Protein AF-A0A0B1TQH4-F1 (afdb_monomer_lite)

Secondary structure (DSSP, 8-state):
-EEE----BPPPSSTT-S--SB-IIIIIHHHHHHHHHHHHHHH-SSTTTT----EE-GGGHHHHHHHHHT---GGGB--SSSSSPPBS---------EEE--SSHHHHHHHHHHHGGGT-EEEESS---SGGG-TTT-TTEEESS--TTS-TTS-------

Fold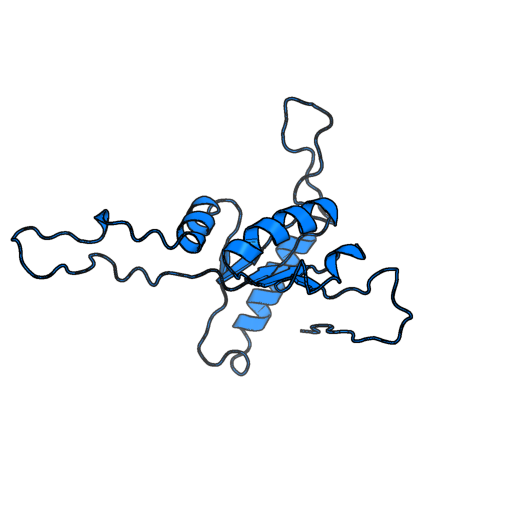seek 3Di:
DEEEDFCQFDQDPDPVDRGHDGDVPRGVVVVVVVVVVLVVQQVDCVRPPPDRDDYDDPVCVVVLVCLLVVPPPPVQFDDPDPDDTDRVDPPVSPHHQEYEDDQEQVVVVVVLQVVVVSLHAYEYAHHQDPVCVPCVRRVRYHYQDYHPVDDPPDDRPNPDD

pLDDT: mean 70.42, std 16.48, range [23.42, 89.19]

Radius of gyration: 19.1 Å; chains: 1; bounding box: 49×34×65 Å

Sequence (161 aa):
MLGGVFPVHTKSQNPDEPCGEIAETRGVHRVEAMLYALDQINAQKDFLRGYKLVTYALNQSLEFVRDMIGSSDASDYVCSDGSDPYTRTASKKKNVVAVVGASYSSVTVQIANLLRLFRIVQVSPASTNADLSDKSRFEYFARCVYSKSTSPFVNSMVFFF

InterPro domains:
  IPR000337 GPCR, family 3 [PR00248] (27-42)
  IPR000337 GPCR, family 3 [PR00248] (99-125)
  IPR000337 GPCR, family 3 [PR00248] (132-151)
  IPR001828 Receptor, ligand binding region [PF01094] (31-150)
  IPR028082 Periplasmic binding protein-like I [SSF53822] (2-148)
  IPR050726 Metabotropic Glutamate Receptor [PTHR24060] (1-150)

Organism: Oesophagostomum dentatum (NCBI:txid61180)

Structure (mmCIF, N/CA/C/O backbone):
data_AF-A0A0B1TQH4-F1
#
_entry.id   AF-A0A0B1TQH4-F1
#
loop_
_atom_site.group_PDB
_atom_site.id
_atom_site.type_symbol
_atom_site.label_atom_id
_atom_site.label_alt_id
_atom_site.label_comp_id
_atom_site.label_asym_id
_atom_site.label_entity_id
_atom_site.label_seq_id
_atom_site.pdbx_PDB_ins_code
_atom_site.Cartn_x
_atom_site.Cartn_y
_atom_site.Cartn_z
_atom_site.occupancy
_atom_site.B_iso_or_equiv
_atom_site.auth_seq_id
_atom_site.auth_comp_id
_atom_site.auth_asym_id
_atom_site.auth_atom_id
_atom_site.pdbx_PDB_model_num
ATOM 1 N N . MET A 1 1 ? -6.344 0.781 11.209 1.00 74.94 1 MET A N 1
ATOM 2 C CA . MET A 1 1 ? -5.661 1.768 10.336 1.00 74.94 1 MET A CA 1
ATOM 3 C C . MET A 1 1 ? -5.386 1.160 8.978 1.00 74.94 1 MET A C 1
ATOM 5 O O . MET A 1 1 ? -5.286 -0.062 8.903 1.00 74.94 1 MET A O 1
ATOM 9 N N . LEU A 1 2 ? -5.226 1.986 7.943 1.00 79.81 2 LEU A N 1
ATOM 10 C CA . LEU A 1 2 ? -4.801 1.532 6.618 1.00 79.81 2 LEU A CA 1
ATOM 11 C C . LEU A 1 2 ? -3.362 1.976 6.342 1.00 79.81 2 LEU A C 1
ATOM 13 O O . LEU A 1 2 ? -3.041 3.146 6.505 1.00 79.81 2 LEU A O 1
ATOM 17 N N . GLY A 1 3 ? -2.499 1.046 5.941 1.00 81.50 3 GLY A N 1
ATOM 18 C CA . GLY A 1 3 ? -1.162 1.358 5.431 1.00 81.50 3 GLY A CA 1
ATOM 19 C C . GLY A 1 3 ? -1.184 1.593 3.920 1.00 81.50 3 GLY A C 1
ATOM 20 O O . GLY A 1 3 ? -2.065 1.082 3.229 1.00 81.50 3 GLY A O 1
ATOM 21 N N . GLY A 1 4 ? -0.206 2.329 3.393 1.00 83.81 4 GLY A N 1
ATOM 22 C CA . GLY A 1 4 ? -0.053 2.577 1.957 1.00 83.81 4 GLY A CA 1
ATOM 23 C C . GLY A 1 4 ? 1.396 2.411 1.504 1.00 83.81 4 GLY A C 1
ATOM 24 O O . GLY A 1 4 ? 2.301 2.947 2.138 1.00 83.81 4 GLY A O 1
ATOM 25 N N . VAL A 1 5 ? 1.629 1.684 0.405 1.00 82.88 5 VAL A N 1
ATOM 26 C CA . VAL A 1 5 ? 2.967 1.507 -0.185 1.00 82.88 5 VAL A CA 1
ATOM 27 C C . VAL A 1 5 ? 2.963 1.912 -1.656 1.00 82.88 5 VAL A C 1
ATOM 29 O O . VAL A 1 5 ? 2.456 1.192 -2.524 1.00 82.88 5 VAL A O 1
ATOM 32 N N . PHE A 1 6 ? 3.594 3.053 -1.942 1.00 84.12 6 PHE A N 1
ATOM 33 C CA . PHE A 1 6 ? 3.659 3.651 -3.275 1.00 84.12 6 PHE A CA 1
ATOM 34 C C . PHE A 1 6 ? 5.099 3.994 -3.668 1.00 84.12 6 PHE A C 1
ATOM 36 O O . PHE A 1 6 ? 5.880 4.423 -2.818 1.00 84.12 6 PHE A O 1
ATOM 43 N N . PRO A 1 7 ? 5.470 3.826 -4.949 1.00 80.69 7 PRO A N 1
ATOM 44 C CA . PRO A 1 7 ? 6.809 4.149 -5.422 1.00 80.69 7 PRO A CA 1
ATOM 45 C C . PRO A 1 7 ? 6.943 5.659 -5.646 1.00 80.69 7 PRO A C 1
ATOM 47 O O . PRO A 1 7 ? 6.813 6.129 -6.771 1.00 80.69 7 PRO A O 1
ATOM 50 N N . VAL A 1 8 ? 7.152 6.417 -4.565 1.00 85.56 8 VAL A N 1
ATOM 51 C CA . VAL A 1 8 ? 7.335 7.881 -4.619 1.00 85.56 8 VAL A CA 1
ATOM 52 C C . VAL A 1 8 ? 8.643 8.262 -5.308 1.00 85.56 8 VAL A C 1
ATOM 54 O O . VAL A 1 8 ? 8.689 9.276 -5.988 1.00 85.56 8 VAL A O 1
ATOM 57 N N . HIS A 1 9 ? 9.670 7.423 -5.193 1.00 85.12 9 HIS A N 1
ATOM 58 C CA . HIS A 1 9 ? 10.959 7.609 -5.851 1.00 85.12 9 HIS A CA 1
ATOM 59 C C . HIS A 1 9 ? 11.189 6.531 -6.910 1.00 85.12 9 HIS A C 1
ATOM 61 O O . HIS A 1 9 ? 10.711 5.395 -6.801 1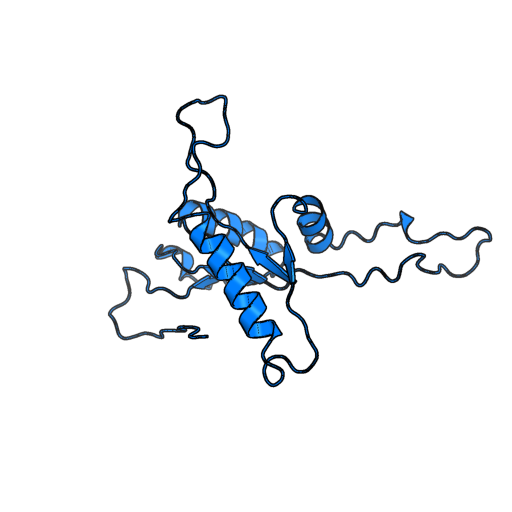.00 85.12 9 HIS A O 1
ATOM 67 N N . THR A 1 10 ? 11.940 6.898 -7.941 1.00 83.25 10 THR A N 1
ATOM 68 C CA . THR A 1 10 ? 12.520 5.964 -8.902 1.00 83.25 10 THR A CA 1
ATOM 69 C C . THR A 1 10 ? 13.732 5.261 -8.290 1.00 83.25 10 THR A C 1
ATOM 71 O O . THR A 1 10 ? 14.208 5.612 -7.209 1.00 83.25 10 THR A O 1
ATOM 74 N N . LYS A 1 11 ? 14.229 4.220 -8.961 1.00 79.75 11 LYS A N 1
ATOM 75 C CA . LYS A 1 11 ? 15.497 3.596 -8.578 1.00 79.75 11 LYS A CA 1
ATOM 76 C C . LYS A 1 11 ? 16.636 4.545 -8.968 1.00 79.75 11 LYS A C 1
ATOM 78 O O . LYS A 1 11 ? 16.672 4.956 -10.126 1.00 79.75 11 LYS A O 1
ATOM 83 N N . SER A 1 12 ? 17.544 4.860 -8.040 1.00 85.44 12 SER A N 1
ATOM 84 C CA . SER A 1 12 ? 18.721 5.671 -8.376 1.00 85.44 12 SER A CA 1
ATOM 85 C C . SER A 1 12 ? 19.615 4.949 -9.386 1.00 85.44 12 SER A C 1
ATOM 87 O O . SER A 1 12 ? 19.678 3.715 -9.419 1.00 85.44 12 SER A O 1
ATOM 89 N N . GLN A 1 13 ? 20.298 5.732 -10.220 1.00 81.56 13 GLN A N 1
ATOM 90 C CA . GLN A 1 13 ? 21.382 5.237 -11.069 1.00 81.56 13 GLN A CA 1
ATOM 91 C C . GLN A 1 13 ? 22.682 5.069 -10.270 1.00 81.56 13 GLN A C 1
ATOM 93 O O . GLN A 1 13 ? 23.517 4.243 -10.635 1.00 81.56 13 GLN A O 1
ATOM 98 N N . ASN A 1 14 ? 22.821 5.805 -9.162 1.00 85.56 14 ASN A N 1
ATOM 99 C CA . ASN A 1 14 ? 23.974 5.738 -8.278 1.00 85.56 14 ASN A CA 1
ATOM 100 C C . ASN A 1 14 ? 23.810 4.576 -7.283 1.00 85.56 14 ASN A C 1
ATOM 102 O O . ASN A 1 14 ? 22.781 4.502 -6.611 1.00 85.56 14 ASN A O 1
ATOM 106 N N . PRO A 1 15 ? 24.808 3.685 -7.140 1.00 79.62 15 PRO A N 1
ATOM 107 C CA . PRO A 1 15 ? 24.766 2.599 -6.157 1.00 79.62 15 PRO A CA 1
ATOM 108 C C . PRO A 1 15 ? 24.704 3.082 -4.701 1.00 79.62 15 PRO A C 1
ATOM 110 O O . PRO A 1 15 ? 24.171 2.370 -3.853 1.00 79.62 15 PRO A O 1
ATOM 113 N N . ASP A 1 16 ? 25.232 4.279 -4.428 1.00 84.00 16 ASP A N 1
ATOM 114 C CA . ASP A 1 16 ? 25.333 4.855 -3.080 1.00 84.00 16 ASP A CA 1
ATOM 115 C C . ASP A 1 16 ? 24.053 5.579 -2.627 1.00 84.00 16 ASP A C 1
ATOM 117 O O . ASP A 1 16 ? 23.902 5.900 -1.448 1.00 84.00 16 ASP A O 1
ATOM 121 N N . GLU A 1 17 ? 23.102 5.811 -3.538 1.00 83.31 17 GLU A N 1
ATOM 122 C CA . GLU A 1 17 ? 21.839 6.480 -3.231 1.00 83.31 17 GLU A CA 1
ATOM 123 C C . GLU A 1 17 ? 20.666 5.492 -3.319 1.00 83.31 17 GLU A C 1
ATOM 125 O O . GLU A 1 17 ? 20.370 4.957 -4.389 1.00 83.31 17 GLU A O 1
ATOM 130 N N . PRO A 1 18 ? 19.930 5.249 -2.220 1.00 76.62 18 PRO A N 1
ATOM 131 C CA . PRO A 1 18 ? 18.855 4.255 -2.212 1.00 76.62 18 PRO A CA 1
ATOM 132 C C . PRO A 1 18 ? 17.627 4.670 -3.045 1.00 76.62 18 PRO A C 1
ATOM 134 O O . PRO A 1 18 ? 16.855 3.811 -3.475 1.00 76.62 18 PRO A O 1
ATOM 137 N N . CYS A 1 19 ? 17.442 5.971 -3.284 1.00 84.12 19 CYS A N 1
ATOM 138 C CA . CYS A 1 19 ? 16.290 6.557 -3.970 1.00 84.12 19 CYS A CA 1
ATOM 139 C C . CYS A 1 19 ? 16.766 7.503 -5.078 1.00 84.12 19 CYS A C 1
ATOM 141 O O . CYS A 1 19 ? 17.678 8.291 -4.856 1.00 84.12 19 CYS A O 1
ATOM 143 N N . GLY A 1 20 ? 16.149 7.417 -6.257 1.00 84.75 20 GLY A N 1
ATOM 144 C CA . GLY A 1 20 ? 16.349 8.354 -7.363 1.00 84.75 20 GLY A CA 1
ATOM 145 C C . GLY A 1 20 ? 15.328 9.492 -7.341 1.00 84.75 20 GLY A C 1
ATOM 146 O O . GLY A 1 20 ? 14.730 9.793 -6.311 1.00 84.75 20 GLY A O 1
ATOM 147 N N . GLU A 1 21 ? 15.080 10.090 -8.504 1.00 89.19 21 GLU A N 1
ATOM 148 C CA . GLU A 1 21 ? 14.126 11.191 -8.669 1.00 89.19 21 GLU A CA 1
ATOM 149 C C . GLU A 1 21 ? 12.696 10.820 -8.254 1.00 89.19 21 GLU A C 1
ATOM 151 O O . GLU A 1 21 ? 12.296 9.649 -8.283 1.00 89.19 21 GLU A O 1
ATOM 156 N N . ILE A 1 22 ? 11.903 11.836 -7.915 1.00 86.50 22 ILE A N 1
ATOM 157 C CA . ILE A 1 22 ? 10.499 11.680 -7.535 1.00 86.50 22 ILE A CA 1
ATOM 158 C C . ILE A 1 22 ? 9.670 11.255 -8.754 1.00 86.50 22 ILE A C 1
ATOM 160 O O . ILE A 1 22 ? 9.631 11.919 -9.786 1.00 86.50 22 ILE A O 1
ATOM 164 N N . ALA A 1 23 ? 8.952 10.145 -8.615 1.00 84.38 23 ALA A N 1
ATOM 165 C CA . ALA A 1 23 ? 8.004 9.660 -9.603 1.00 84.38 23 ALA A CA 1
ATOM 166 C C . ALA A 1 23 ? 6.635 10.324 -9.387 1.00 84.38 23 ALA A C 1
ATOM 168 O O . ALA A 1 23 ? 5.791 9.809 -8.651 1.00 84.38 23 ALA A O 1
ATOM 169 N N . GLU A 1 24 ? 6.379 11.442 -10.062 1.00 83.19 24 GLU A N 1
ATOM 170 C CA . GLU A 1 24 ? 5.129 12.202 -9.907 1.00 83.19 24 GLU A CA 1
ATOM 171 C C . GLU A 1 24 ? 3.883 11.359 -10.232 1.00 83.19 24 GLU A C 1
ATOM 173 O O . GLU A 1 24 ? 3.015 11.142 -9.385 1.00 83.19 24 GLU A O 1
ATOM 178 N N . THR A 1 25 ? 3.822 10.786 -11.438 1.00 77.88 25 THR A N 1
ATOM 179 C CA . THR A 1 25 ? 2.611 10.110 -11.939 1.00 77.88 25 THR A CA 1
ATOM 180 C C . THR A 1 25 ? 2.332 8.758 -11.286 1.00 77.88 25 THR A C 1
ATOM 182 O O . THR A 1 25 ? 1.182 8.395 -11.044 1.00 77.88 25 THR A O 1
ATOM 185 N N . ARG A 1 26 ? 3.376 7.964 -11.027 1.00 74.69 26 ARG A N 1
ATOM 186 C CA . ARG A 1 26 ? 3.249 6.601 -10.477 1.00 74.69 26 ARG A CA 1
ATOM 187 C C . ARG A 1 26 ? 3.445 6.536 -8.964 1.00 74.69 26 ARG A C 1
ATOM 189 O O . ARG A 1 26 ? 3.124 5.495 -8.384 1.00 74.69 26 ARG A O 1
ATOM 196 N N . GLY A 1 27 ? 3.954 7.606 -8.365 1.00 80.56 27 GLY A N 1
ATOM 197 C CA . GLY A 1 27 ? 4.226 7.745 -6.943 1.00 80.56 27 GLY A CA 1
ATOM 198 C C . GLY A 1 27 ? 3.305 8.768 -6.301 1.00 80.56 27 GLY A C 1
ATOM 199 O O . GLY A 1 27 ? 2.308 8.380 -5.694 1.00 80.56 27 GLY A O 1
ATOM 200 N N . VAL A 1 28 ? 3.616 10.056 -6.466 1.00 85.31 28 VAL A N 1
ATOM 201 C CA . VAL A 1 28 ? 2.938 11.168 -5.771 1.00 85.31 28 VAL A CA 1
ATOM 202 C C . VAL A 1 28 ? 1.434 11.178 -6.039 1.00 85.31 28 VAL A C 1
ATOM 204 O O . VAL A 1 28 ? 0.655 11.161 -5.091 1.00 85.31 28 VAL A O 1
ATOM 207 N N . HIS A 1 29 ? 1.001 11.076 -7.300 1.00 87.62 29 HIS A N 1
ATOM 208 C CA . HIS A 1 29 ? -0.429 11.041 -7.634 1.00 87.62 29 HIS A CA 1
ATOM 209 C C . HIS A 1 29 ? -1.172 9.878 -6.967 1.00 87.62 29 HIS A C 1
ATOM 211 O O . HIS A 1 29 ? -2.353 9.996 -6.662 1.00 87.62 29 HIS A O 1
ATOM 217 N N . ARG A 1 30 ? -0.507 8.738 -6.734 1.00 84.75 30 ARG A N 1
ATOM 218 C CA . ARG A 1 30 ? -1.139 7.585 -6.076 1.00 84.75 30 ARG A CA 1
ATOM 219 C C . ARG A 1 30 ? -1.241 7.760 -4.567 1.00 84.75 30 ARG A C 1
ATOM 221 O O . ARG A 1 30 ? -2.217 7.301 -3.982 1.00 84.75 30 ARG A O 1
ATOM 228 N N . VAL A 1 31 ? -0.254 8.419 -3.961 1.00 85.06 31 VAL A N 1
ATOM 229 C CA . VAL A 1 31 ? -0.324 8.827 -2.553 1.00 85.06 31 VAL A CA 1
ATOM 230 C C . VAL A 1 31 ? -1.483 9.803 -2.369 1.00 85.06 31 VAL A C 1
ATOM 232 O O . VAL A 1 31 ? -2.337 9.571 -1.518 1.00 85.06 31 VAL A O 1
ATOM 235 N N . GLU A 1 32 ? -1.566 10.819 -3.228 1.00 87.94 32 GLU A N 1
ATOM 236 C CA . GLU A 1 32 ? -2.636 11.817 -3.183 1.00 87.94 32 GLU A CA 1
ATOM 237 C C . GLU A 1 32 ? -4.010 11.192 -3.436 1.00 87.94 32 GLU A C 1
ATOM 239 O O . GLU A 1 32 ? -4.953 11.446 -2.696 1.00 87.94 32 GLU A O 1
ATOM 244 N N . ALA A 1 33 ? -4.124 10.281 -4.408 1.00 88.19 33 ALA A N 1
ATOM 245 C CA . ALA A 1 33 ? -5.370 9.561 -4.666 1.00 88.19 33 ALA A CA 1
ATOM 246 C C . ALA A 1 33 ? -5.828 8.718 -3.463 1.00 88.19 33 ALA A C 1
ATOM 248 O O . ALA A 1 33 ? -7.026 8.626 -3.201 1.00 88.19 33 ALA A O 1
ATOM 249 N N . MET A 1 34 ? -4.898 8.110 -2.714 1.00 86.19 34 MET A N 1
ATOM 250 C CA . MET A 1 34 ? -5.241 7.382 -1.490 1.00 86.19 34 MET A CA 1
ATOM 251 C C . MET A 1 34 ? -5.731 8.329 -0.392 1.00 86.19 34 MET A C 1
ATOM 253 O O . MET A 1 34 ? -6.726 8.021 0.260 1.00 86.19 34 MET A O 1
ATOM 257 N N . LEU A 1 35 ? -5.051 9.459 -0.180 1.00 86.44 35 LEU A N 1
ATOM 258 C CA . LEU A 1 35 ? -5.458 10.462 0.809 1.00 86.44 35 LEU A CA 1
ATOM 259 C C . LEU A 1 35 ? -6.832 11.040 0.468 1.00 86.44 35 LEU A C 1
ATOM 261 O O . LEU A 1 35 ? -7.728 11.024 1.309 1.00 86.44 35 LEU A O 1
ATOM 265 N N . TYR A 1 36 ? -7.034 11.410 -0.794 1.00 88.44 36 TYR A N 1
ATOM 266 C CA . TYR A 1 36 ? -8.314 11.881 -1.299 1.00 88.44 36 TYR A CA 1
ATOM 267 C C . TYR A 1 36 ? -9.432 10.855 -1.074 1.00 88.44 36 TYR A C 1
ATOM 269 O O . TYR A 1 36 ? -10.490 11.200 -0.554 1.00 88.44 36 TYR A O 1
ATOM 277 N N . ALA A 1 37 ? -9.201 9.579 -1.402 1.00 86.75 37 ALA A N 1
ATOM 278 C CA . ALA A 1 37 ? -10.190 8.528 -1.172 1.00 86.75 37 ALA A CA 1
ATOM 279 C C . ALA A 1 37 ? -10.533 8.369 0.319 1.00 86.75 37 ALA A C 1
ATOM 281 O O . ALA A 1 37 ? -11.699 8.202 0.668 1.00 86.75 37 ALA A O 1
ATOM 282 N N . LEU A 1 38 ? -9.541 8.458 1.211 1.00 85.75 38 LEU A N 1
ATOM 283 C CA . LEU A 1 38 ? -9.776 8.410 2.656 1.00 85.75 38 LEU A CA 1
ATOM 284 C C . LEU A 1 38 ? -10.609 9.594 3.142 1.00 85.75 38 LEU A C 1
ATOM 286 O O . LEU A 1 38 ? -11.487 9.403 3.983 1.00 85.75 38 LEU A O 1
ATOM 290 N N . ASP A 1 39 ? -10.366 10.789 2.615 1.00 86.06 39 ASP A N 1
ATOM 291 C CA . ASP A 1 39 ? -11.146 11.975 2.956 1.00 86.06 39 ASP A CA 1
ATOM 292 C C . ASP A 1 39 ? -12.594 11.852 2.474 1.00 86.06 39 ASP A C 1
ATOM 294 O O . ASP A 1 39 ? -13.514 12.131 3.245 1.00 86.06 39 ASP A O 1
ATOM 298 N N . GLN A 1 40 ? -12.815 11.342 1.257 1.00 87.88 40 GLN A N 1
ATOM 299 C CA . GLN A 1 40 ? -14.160 11.069 0.739 1.00 87.88 40 GLN A CA 1
ATOM 300 C C . GLN A 1 40 ? -14.902 10.036 1.597 1.00 87.88 40 GLN A C 1
ATOM 302 O O . GLN A 1 40 ? -16.041 10.272 1.998 1.00 87.88 40 GLN A O 1
ATOM 307 N N . ILE A 1 41 ? -14.247 8.924 1.945 1.00 85.19 41 ILE A N 1
ATOM 308 C CA . ILE A 1 41 ? -14.807 7.891 2.830 1.00 85.19 41 ILE A CA 1
ATOM 309 C C . ILE A 1 41 ? -15.176 8.482 4.191 1.00 85.19 41 ILE A C 1
ATOM 311 O O . ILE A 1 41 ? -16.271 8.254 4.693 1.00 85.19 41 ILE A O 1
ATOM 315 N N . ASN A 1 42 ? -14.269 9.251 4.791 1.00 84.69 42 ASN A N 1
ATOM 316 C CA . ASN A 1 42 ? -14.474 9.830 6.114 1.00 84.69 42 ASN A CA 1
ATOM 317 C C . ASN A 1 42 ? -15.540 10.938 6.128 1.00 84.69 42 ASN A C 1
ATOM 319 O O . ASN A 1 42 ? -16.078 11.245 7.193 1.00 84.69 42 ASN A O 1
ATOM 323 N N . ALA A 1 43 ? -15.833 11.555 4.981 1.00 85.94 43 ALA A N 1
ATOM 324 C CA . ALA A 1 43 ? -16.901 12.540 4.839 1.00 85.94 43 ALA A CA 1
ATOM 325 C C . ALA A 1 43 ? -18.297 11.895 4.750 1.00 85.94 43 ALA A C 1
ATOM 327 O O . ALA A 1 43 ? -19.294 12.529 5.112 1.00 85.94 43 ALA A O 1
ATOM 328 N N . GLN A 1 44 ? -18.389 10.638 4.304 1.00 84.12 44 GLN A N 1
ATOM 329 C CA . GLN A 1 44 ? -19.648 9.902 4.213 1.00 84.12 44 GLN A CA 1
ATOM 330 C C . GLN A 1 44 ? -20.096 9.428 5.602 1.00 84.12 44 GLN A C 1
ATOM 332 O O . GLN A 1 44 ? -19.475 8.571 6.217 1.00 84.12 44 GLN A O 1
ATOM 337 N N . LYS A 1 45 ? -21.215 9.959 6.106 1.00 72.94 45 LYS A N 1
ATOM 338 C CA . LYS A 1 45 ? -21.751 9.583 7.431 1.00 72.94 45 LYS A CA 1
ATOM 339 C C . LYS A 1 45 ? -22.436 8.212 7.448 1.00 72.94 45 LYS A C 1
ATOM 341 O O . LYS A 1 45 ? -22.527 7.587 8.505 1.00 72.94 45 LYS A O 1
ATOM 346 N N . ASP A 1 46 ? -22.900 7.753 6.288 1.00 79.81 46 ASP A N 1
ATOM 347 C CA . ASP A 1 46 ? -23.615 6.480 6.131 1.00 79.81 46 ASP A CA 1
ATOM 348 C C . ASP A 1 46 ? -22.667 5.291 5.931 1.00 79.81 46 ASP A C 1
ATOM 350 O O . ASP A 1 46 ? -23.015 4.148 6.245 1.00 79.81 46 ASP A O 1
ATOM 354 N N . PHE A 1 47 ? -21.451 5.567 5.456 1.00 68.62 47 PHE A N 1
ATOM 355 C CA . PHE A 1 47 ? -20.395 4.591 5.239 1.00 68.62 47 PHE A CA 1
ATOM 356 C C . PHE A 1 47 ? -19.478 4.564 6.472 1.00 68.62 47 PHE A C 1
ATOM 358 O O . PHE A 1 47 ? -18.992 5.594 6.921 1.00 68.62 47 PHE A O 1
ATOM 365 N N . LEU A 1 48 ? -19.285 3.381 7.069 1.00 68.81 48 LEU A N 1
ATOM 366 C CA . LEU A 1 48 ? -18.517 3.183 8.313 1.00 68.81 48 LEU A CA 1
ATOM 367 C C . LEU A 1 48 ? -19.049 3.962 9.537 1.00 68.81 48 LEU A C 1
ATOM 369 O O . LEU A 1 48 ? -18.265 4.555 10.271 1.00 68.81 48 LEU A O 1
ATOM 373 N N . ARG A 1 49 ? -20.368 3.919 9.793 1.00 68.56 49 ARG A N 1
ATOM 374 C CA . ARG A 1 49 ? -21.080 4.523 10.950 1.00 68.56 49 ARG A CA 1
ATOM 375 C C . ARG A 1 49 ? -20.230 4.615 12.240 1.00 68.56 49 ARG A C 1
ATOM 377 O O . ARG A 1 49 ? -20.197 3.680 13.036 1.00 68.56 49 ARG A O 1
ATOM 384 N N . GLY A 1 50 ? -19.570 5.757 12.456 1.00 65.25 50 GLY A N 1
ATOM 385 C CA . GLY A 1 50 ? -18.790 6.056 13.668 1.00 65.25 50 GLY A CA 1
ATOM 386 C C . GLY A 1 50 ? -17.293 5.700 13.644 1.00 65.25 50 GLY A C 1
ATOM 387 O O . GLY A 1 50 ? -16.615 5.922 14.647 1.00 65.25 50 GLY A O 1
ATOM 388 N N . TYR A 1 51 ? -16.747 5.201 12.532 1.00 71.19 51 TYR A N 1
ATOM 389 C CA . TYR A 1 51 ? -15.329 4.860 12.386 1.00 71.19 51 TYR A CA 1
ATOM 390 C C . TYR A 1 51 ? -14.636 5.772 11.373 1.00 71.19 51 TYR A C 1
ATOM 392 O O . TYR A 1 51 ? -14.995 5.807 10.202 1.00 71.19 51 TYR A O 1
ATOM 400 N N . LYS A 1 52 ? -13.584 6.468 11.819 1.00 72.00 52 LYS A N 1
ATOM 401 C CA . LYS A 1 52 ? -12.714 7.265 10.946 1.00 72.00 52 LYS A CA 1
ATOM 402 C C . LYS A 1 52 ? -11.514 6.433 10.501 1.00 72.00 52 LYS A C 1
ATOM 404 O O . LYS A 1 52 ? -10.760 5.928 11.338 1.00 72.00 52 LYS A O 1
ATOM 409 N N . LEU A 1 53 ? -11.311 6.309 9.193 1.00 72.62 53 LEU A N 1
ATOM 410 C CA . LEU A 1 53 ? -10.103 5.719 8.631 1.00 72.62 53 LEU A CA 1
ATOM 411 C C . LEU A 1 53 ? -8.946 6.712 8.717 1.00 72.62 53 LEU A C 1
ATOM 413 O O . LEU A 1 53 ? -9.091 7.906 8.462 1.00 72.62 53 LEU A O 1
ATOM 417 N N . VAL A 1 54 ? -7.776 6.194 9.068 1.00 70.81 54 VAL A N 1
ATOM 418 C CA . VAL A 1 54 ? -6.527 6.949 9.175 1.00 70.81 54 VAL A CA 1
ATOM 419 C C . VAL A 1 54 ? -5.415 6.166 8.481 1.00 70.81 54 VAL A C 1
ATOM 421 O O . VAL A 1 54 ? -5.393 4.930 8.562 1.00 70.81 54 VAL A O 1
ATOM 424 N N . THR A 1 55 ? -4.520 6.890 7.808 1.00 68.19 55 THR A N 1
ATOM 425 C CA . THR A 1 55 ? -3.332 6.354 7.128 1.00 68.19 55 THR A CA 1
ATOM 426 C C . THR A 1 55 ? -2.054 6.951 7.701 1.00 68.19 55 THR A C 1
ATOM 428 O O . THR A 1 55 ? -2.082 8.059 8.236 1.00 68.19 55 THR A O 1
ATOM 431 N N . TYR A 1 56 ? -0.946 6.220 7.582 1.00 66.12 56 TYR A N 1
ATOM 432 C CA . TYR A 1 56 ? 0.385 6.694 7.950 1.00 66.12 56 TYR A CA 1
ATOM 433 C C . TYR A 1 56 ? 1.275 6.864 6.715 1.00 66.12 56 TYR A C 1
ATOM 435 O O . TYR A 1 56 ? 1.344 5.983 5.857 1.00 66.12 56 TYR A O 1
ATOM 443 N N . ALA A 1 57 ? 1.983 7.995 6.655 1.00 51.50 57 ALA A N 1
ATOM 444 C CA . ALA A 1 57 ? 3.074 8.238 5.714 1.00 51.50 57 ALA A CA 1
ATOM 445 C C . ALA A 1 57 ? 4.429 7.859 6.345 1.00 51.50 57 ALA A C 1
ATOM 447 O O . ALA A 1 57 ? 4.542 7.748 7.567 1.00 51.50 57 ALA A O 1
ATOM 448 N N . LEU A 1 58 ? 5.461 7.678 5.508 1.00 46.28 58 LEU A N 1
ATOM 449 C CA . LEU A 1 58 ? 6.789 7.144 5.865 1.00 46.28 58 LEU A CA 1
ATOM 450 C C . LEU A 1 58 ? 7.411 7.700 7.162 1.00 46.28 58 LEU A C 1
ATOM 452 O O . LEU A 1 58 ? 8.132 6.964 7.829 1.00 46.28 58 LEU A O 1
ATOM 456 N N . ASN A 1 59 ? 7.121 8.945 7.552 1.00 45.00 59 ASN A N 1
ATOM 457 C CA . ASN A 1 59 ? 7.657 9.557 8.774 1.00 45.00 59 ASN A CA 1
ATOM 458 C C . ASN A 1 59 ? 7.202 8.861 10.081 1.00 45.00 59 ASN A C 1
ATOM 460 O O . ASN A 1 59 ? 7.776 9.089 11.138 1.00 45.00 59 ASN A O 1
ATOM 464 N N . GLN A 1 60 ? 6.191 7.987 10.013 1.00 51.41 60 GLN A N 1
ATOM 465 C CA . GLN A 1 60 ? 5.693 7.161 11.125 1.00 51.41 60 GLN A CA 1
ATOM 466 C C . GLN A 1 60 ? 5.821 5.652 10.840 1.00 51.41 60 GLN A C 1
ATOM 468 O O . GLN A 1 60 ? 5.163 4.824 11.463 1.00 51.41 60 GLN A O 1
ATOM 473 N N . SER A 1 61 ? 6.704 5.258 9.916 1.00 56.53 61 SER A N 1
ATOM 474 C CA . SER A 1 61 ? 6.951 3.848 9.567 1.00 56.53 61 SER A CA 1
ATOM 475 C C . SER A 1 61 ? 7.464 2.999 10.743 1.00 56.53 61 SER A C 1
ATOM 477 O O . SER A 1 61 ? 7.123 1.822 10.838 1.00 56.53 61 SER A O 1
ATOM 479 N N . LEU A 1 62 ? 8.208 3.591 11.685 1.00 56.41 62 LEU A N 1
ATOM 480 C CA . LEU A 1 62 ? 8.587 2.925 12.939 1.00 56.41 62 LEU A CA 1
ATOM 481 C C . LEU A 1 62 ? 7.377 2.635 13.835 1.00 56.41 62 LEU A C 1
ATOM 483 O O . LEU A 1 62 ? 7.319 1.577 14.456 1.00 56.41 62 LEU A O 1
ATOM 487 N N . GLU A 1 63 ? 6.406 3.546 13.885 1.00 58.91 63 GLU A N 1
ATOM 488 C CA . GLU A 1 63 ? 5.162 3.358 14.639 1.00 58.91 63 GLU A CA 1
ATOM 489 C C . GLU A 1 63 ? 4.285 2.293 13.966 1.00 58.91 63 GLU A C 1
ATOM 491 O O . GLU A 1 63 ? 3.786 1.403 14.639 1.00 58.91 63 GLU A O 1
ATOM 496 N N . PHE A 1 64 ? 4.235 2.274 12.629 1.00 60.38 64 PHE A N 1
ATOM 497 C CA . PHE A 1 64 ? 3.596 1.207 11.851 1.00 60.38 64 PHE A CA 1
ATOM 498 C C . PHE A 1 64 ? 4.181 -0.181 12.159 1.00 60.38 64 PHE A C 1
ATOM 500 O O . PHE A 1 64 ? 3.436 -1.138 12.351 1.00 60.38 64 PHE A O 1
ATOM 507 N N . VAL A 1 65 ? 5.511 -0.308 12.233 1.00 63.66 65 VAL A N 1
ATOM 508 C CA . VAL A 1 65 ? 6.166 -1.576 12.594 1.00 63.66 65 VAL A CA 1
ATOM 509 C C . VAL A 1 65 ? 5.874 -1.959 14.048 1.00 63.66 65 VAL A C 1
ATOM 511 O O . VAL A 1 65 ? 5.567 -3.119 14.310 1.00 63.66 65 VAL A O 1
ATOM 514 N N . ARG A 1 66 ? 5.902 -1.003 14.984 1.00 63.34 66 ARG A N 1
ATOM 515 C CA . ARG A 1 66 ? 5.533 -1.233 16.394 1.00 63.34 66 ARG A CA 1
ATOM 516 C C . ARG A 1 66 ? 4.081 -1.696 16.541 1.00 63.34 66 ARG A C 1
ATOM 518 O O . ARG A 1 66 ? 3.824 -2.680 17.233 1.00 63.34 66 ARG A O 1
ATOM 525 N N . ASP A 1 67 ? 3.160 -1.057 15.824 1.00 62.72 67 ASP A N 1
ATOM 526 C CA . ASP A 1 67 ? 1.741 -1.417 15.790 1.00 62.72 67 ASP A CA 1
ATOM 527 C C . ASP A 1 67 ? 1.505 -2.790 15.134 1.00 62.72 67 ASP A C 1
ATOM 529 O O . ASP A 1 67 ? 0.622 -3.528 15.569 1.00 62.72 67 ASP A O 1
ATOM 533 N N . MET A 1 68 ? 2.301 -3.181 14.127 1.00 59.56 68 MET A N 1
ATOM 534 C CA . MET A 1 68 ? 2.251 -4.533 13.541 1.00 59.56 68 MET A CA 1
ATOM 535 C C . MET A 1 68 ? 2.781 -5.618 14.485 1.00 59.56 68 MET A C 1
ATOM 537 O O . MET A 1 68 ? 2.233 -6.717 14.521 1.00 59.56 68 MET A O 1
ATOM 541 N N . ILE A 1 69 ? 3.853 -5.332 15.228 1.00 63.19 69 ILE A N 1
ATOM 542 C CA . ILE A 1 69 ? 4.474 -6.286 16.163 1.00 63.19 69 ILE A CA 1
ATOM 543 C C . ILE A 1 69 ? 3.624 -6.430 17.435 1.00 63.19 69 ILE A C 1
ATOM 545 O O . ILE A 1 69 ? 3.754 -7.412 18.164 1.00 63.19 69 ILE A O 1
ATOM 549 N N . GLY A 1 70 ? 2.725 -5.478 17.703 1.00 56.66 70 GLY A N 1
ATOM 550 C CA . GLY A 1 70 ? 1.901 -5.482 18.906 1.00 56.66 70 GLY A CA 1
ATOM 551 C C . GLY A 1 70 ? 2.740 -5.357 20.176 1.00 56.66 70 GLY A C 1
ATOM 552 O O . GLY A 1 70 ? 2.276 -5.782 21.236 1.00 56.66 70 GLY A O 1
ATOM 553 N N . SER A 1 71 ? 3.956 -4.799 20.070 1.00 52.38 71 SER A N 1
ATOM 554 C CA . SER A 1 71 ? 4.874 -4.612 21.189 1.00 52.38 71 SER A CA 1
ATOM 555 C C . SER A 1 71 ? 4.216 -3.681 22.200 1.00 52.38 71 SER A C 1
ATOM 557 O O . SER A 1 71 ? 4.257 -2.460 22.073 1.00 52.38 71 SER A O 1
ATOM 559 N N . SER A 1 72 ? 3.547 -4.274 23.186 1.00 52.25 72 SER A N 1
ATOM 560 C CA . SER A 1 72 ? 3.223 -3.608 24.432 1.00 52.25 72 SER A CA 1
ATOM 561 C C . SER A 1 72 ? 4.549 -3.235 25.060 1.00 52.25 72 SER A C 1
ATOM 563 O O . SER A 1 72 ? 5.271 -4.108 25.543 1.00 52.25 72 SER A O 1
ATOM 565 N N . ASP A 1 73 ? 4.876 -1.956 25.009 1.00 50.34 73 ASP A N 1
ATOM 566 C CA . ASP A 1 73 ? 5.913 -1.402 25.848 1.00 50.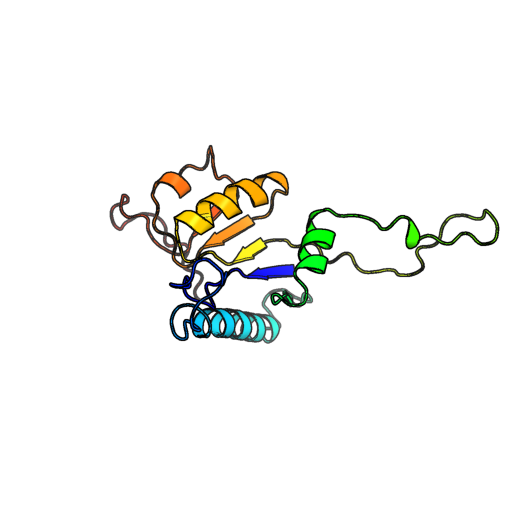34 73 ASP A CA 1
ATOM 567 C C . ASP A 1 73 ? 5.558 -1.772 27.296 1.00 50.34 73 ASP A C 1
ATOM 569 O O . ASP A 1 73 ? 4.588 -1.284 27.875 1.00 50.34 73 ASP A O 1
ATOM 573 N N . ALA A 1 74 ? 6.329 -2.690 27.882 1.00 49.41 74 ALA A N 1
ATOM 574 C CA . ALA A 1 74 ? 6.273 -2.991 29.312 1.00 49.41 74 ALA A CA 1
ATOM 575 C C . ALA A 1 74 ? 6.617 -1.747 30.162 1.00 49.41 74 ALA A C 1
ATOM 577 O O . ALA A 1 74 ? 6.437 -1.757 31.374 1.00 49.41 74 ALA A O 1
ATOM 578 N N . SER A 1 75 ? 7.083 -0.670 29.520 1.00 49.91 75 SER A N 1
ATOM 579 C CA . SER A 1 75 ? 7.303 0.666 30.071 1.00 49.91 75 SER A CA 1
ATOM 580 C C . SER A 1 75 ? 6.032 1.520 30.214 1.00 49.91 75 SER A C 1
ATOM 582 O O . SER A 1 75 ? 6.110 2.583 30.826 1.00 49.91 75 SER A O 1
ATOM 584 N N . ASP A 1 76 ? 4.869 1.086 29.707 1.00 50.53 76 ASP A N 1
ATOM 585 C CA . ASP A 1 76 ? 3.590 1.817 29.852 1.00 50.53 76 ASP A CA 1
ATOM 586 C C . ASP A 1 76 ? 2.843 1.465 31.163 1.00 50.53 76 ASP A C 1
ATOM 588 O O . ASP A 1 76 ? 1.785 2.025 31.471 1.00 50.53 76 ASP A O 1
ATOM 592 N N . TYR A 1 77 ? 3.415 0.552 31.956 1.00 53.31 77 TYR A N 1
ATOM 593 C CA . TYR A 1 77 ? 2.963 0.178 33.293 1.00 53.31 77 TYR A CA 1
ATOM 594 C C . TYR A 1 77 ? 3.937 0.740 34.329 1.00 53.31 77 TYR A C 1
ATOM 596 O O . TYR A 1 77 ? 5.082 0.303 34.425 1.00 53.31 77 TYR A O 1
ATOM 604 N N . VAL A 1 78 ? 3.489 1.721 35.111 1.00 57.66 78 VAL A N 1
ATOM 605 C CA . VAL A 1 78 ? 4.267 2.260 36.232 1.00 57.66 78 VAL A CA 1
ATOM 606 C C . VAL A 1 78 ? 3.544 1.909 37.521 1.00 57.66 78 VAL A C 1
ATOM 608 O O . VAL A 1 78 ? 2.491 2.465 37.816 1.00 57.66 78 VAL A O 1
ATOM 611 N N . CYS A 1 79 ? 4.134 1.012 38.304 1.00 55.09 79 CYS A N 1
ATOM 612 C CA . CYS A 1 79 ? 3.743 0.786 39.689 1.00 55.09 79 CYS A CA 1
ATOM 613 C C . CYS A 1 79 ? 4.774 1.486 40.572 1.00 55.09 79 CYS A C 1
ATOM 615 O O . CYS A 1 79 ? 5.873 0.972 40.764 1.00 55.09 79 CYS A O 1
ATOM 617 N N . SER A 1 80 ? 4.437 2.655 41.111 1.00 59.06 80 SER A N 1
ATOM 618 C CA . SER A 1 80 ? 5.297 3.320 42.100 1.00 59.06 80 SER A CA 1
ATOM 619 C C . SER A 1 80 ? 5.215 2.670 43.493 1.00 59.06 80 SER A C 1
ATOM 621 O O . SER A 1 80 ? 5.980 3.058 44.367 1.00 59.06 80 SER A O 1
ATOM 623 N N . ASP A 1 81 ? 4.297 1.713 43.706 1.00 62.34 81 ASP A N 1
ATOM 624 C CA . ASP A 1 81 ? 3.936 1.209 45.046 1.00 62.34 81 ASP A CA 1
ATOM 625 C C . ASP A 1 81 ? 3.454 -0.266 45.073 1.00 62.34 81 ASP A C 1
ATOM 627 O O . ASP A 1 81 ? 2.742 -0.693 45.971 1.00 62.34 81 ASP A O 1
ATOM 631 N N . GLY A 1 82 ? 3.770 -1.076 44.054 1.00 60.34 82 GLY A N 1
ATOM 632 C CA . GLY A 1 82 ? 3.397 -2.505 44.047 1.00 60.34 82 GLY A CA 1
ATOM 633 C C . GLY A 1 82 ? 1.890 -2.826 43.967 1.00 60.34 82 GLY A C 1
ATOM 634 O O . GLY A 1 82 ? 1.514 -3.984 44.136 1.00 60.34 82 GLY A O 1
ATOM 635 N N . SER A 1 83 ? 1.033 -1.839 43.692 1.00 67.88 83 SER A N 1
ATOM 636 C CA . SER A 1 83 ? -0.397 -2.015 43.402 1.00 67.88 83 SER A CA 1
ATOM 637 C C . SER A 1 83 ? -0.657 -2.426 41.945 1.00 67.88 83 SER A C 1
ATOM 639 O O . SER A 1 83 ? 0.234 -2.315 41.096 1.00 67.88 83 SER A O 1
ATOM 641 N N . ASP A 1 84 ? -1.873 -2.921 41.665 1.00 61.44 84 ASP A N 1
ATOM 642 C CA . ASP A 1 84 ? -2.276 -3.425 40.345 1.00 61.44 84 ASP A CA 1
ATOM 643 C C . ASP A 1 84 ? -1.887 -2.450 39.213 1.00 61.44 84 ASP A C 1
ATOM 645 O O . ASP A 1 84 ? -2.172 -1.249 39.297 1.00 61.44 84 ASP A O 1
ATOM 649 N N . PRO A 1 85 ? -1.226 -2.934 38.146 1.00 57.62 85 PRO A N 1
ATOM 650 C CA . PRO A 1 85 ? -0.632 -2.072 37.135 1.00 57.62 85 PRO A CA 1
ATOM 651 C C . PRO A 1 85 ? -1.704 -1.311 36.345 1.00 57.62 85 PRO A C 1
ATOM 653 O O . PRO A 1 85 ? -2.502 -1.907 35.621 1.00 57.62 85 PRO A O 1
ATOM 656 N N . TYR A 1 86 ? -1.691 0.023 36.429 1.00 58.62 86 TYR A N 1
ATOM 657 C CA . TYR A 1 86 ? -2.506 0.888 35.575 1.00 58.62 86 TYR A CA 1
ATOM 658 C C . TYR A 1 86 ? -1.694 1.328 34.349 1.00 58.62 86 TYR A C 1
ATOM 660 O O . TYR A 1 86 ? -0.556 1.786 34.458 1.00 58.62 86 TYR A O 1
ATOM 668 N N . THR A 1 87 ? -2.271 1.184 33.156 1.00 54.66 87 THR A N 1
ATOM 669 C CA . THR A 1 87 ? -1.688 1.716 31.916 1.00 54.66 87 THR A CA 1
ATOM 670 C C . THR A 1 87 ? -1.675 3.242 31.977 1.00 54.66 87 THR A C 1
ATOM 672 O O . THR A 1 87 ? -2.744 3.854 32.052 1.00 54.66 87 THR A O 1
ATOM 675 N N . ARG A 1 88 ? -0.489 3.865 31.923 1.00 51.16 88 ARG A N 1
ATOM 676 C CA . ARG A 1 88 ? -0.319 5.336 31.954 1.00 51.16 88 ARG A CA 1
ATOM 677 C C . ARG A 1 88 ? -0.968 6.019 30.754 1.00 51.16 88 ARG A C 1
ATOM 679 O O . ARG A 1 88 ? -1.373 7.179 30.821 1.00 51.16 88 ARG A O 1
ATOM 686 N N . THR A 1 89 ? -1.125 5.261 29.685 1.00 48.22 89 THR A N 1
ATOM 687 C CA . THR A 1 89 ? -1.732 5.718 28.459 1.00 48.22 89 THR A CA 1
ATOM 688 C C . THR A 1 89 ? -2.656 4.606 27.997 1.00 48.22 89 THR A C 1
ATOM 690 O O . THR A 1 89 ? -2.213 3.523 27.627 1.00 48.22 89 THR A O 1
ATOM 693 N N . ALA A 1 90 ? -3.964 4.856 27.971 1.00 47.03 90 ALA A N 1
ATOM 694 C CA . ALA A 1 90 ? -4.857 4.103 27.098 1.00 47.03 90 ALA A CA 1
ATOM 695 C C . ALA A 1 90 ? -4.534 4.496 25.646 1.00 47.03 90 ALA A C 1
ATOM 697 O O . ALA A 1 90 ? -5.365 5.067 24.938 1.00 47.03 90 ALA A O 1
ATOM 698 N N . SER A 1 91 ? -3.291 4.264 25.213 1.00 51.09 91 SER A N 1
ATOM 699 C CA . SER A 1 91 ? -2.881 4.340 23.825 1.00 51.09 91 SER A CA 1
ATOM 700 C C . SER A 1 91 ? -3.743 3.309 23.126 1.00 51.09 91 SER A C 1
ATOM 702 O O . SER A 1 91 ? -3.484 2.110 23.210 1.00 51.09 91 SER A O 1
ATOM 704 N N . LYS A 1 92 ? -4.858 3.760 22.535 1.00 53.25 92 LYS A N 1
ATOM 705 C CA . LYS A 1 92 ? -5.706 2.939 21.673 1.00 53.25 92 LYS A CA 1
ATOM 706 C C . LYS A 1 92 ? -4.773 2.351 20.624 1.00 53.25 92 LYS A C 1
ATOM 708 O O . LYS A 1 92 ? -4.450 3.051 19.670 1.00 53.25 92 LYS A O 1
ATOM 713 N N . LYS A 1 93 ? -4.316 1.112 20.839 1.00 55.03 93 LYS A N 1
ATOM 714 C CA . LYS A 1 93 ? -3.432 0.385 19.928 1.00 55.03 93 LYS A CA 1
ATOM 715 C C . LYS A 1 93 ? -4.074 0.450 18.558 1.00 55.03 93 LYS A C 1
ATOM 717 O O . LYS A 1 93 ? -5.184 -0.056 18.362 1.00 55.03 93 LYS A O 1
ATOM 722 N N . LYS A 1 94 ? -3.448 1.172 17.636 1.00 60.75 94 LYS A N 1
ATOM 723 C CA . LYS A 1 94 ? -4.046 1.383 16.333 1.00 60.75 94 LYS A CA 1
ATOM 724 C C . LYS A 1 94 ? -3.541 0.281 15.412 1.00 60.75 94 LYS A C 1
ATOM 726 O O . LYS A 1 94 ? -2.624 0.459 14.630 1.00 60.75 94 LYS A O 1
ATOM 731 N N . ASN A 1 95 ? -4.180 -0.881 15.483 1.00 66.12 95 ASN A N 1
ATOM 732 C CA . ASN A 1 95 ? -3.763 -2.008 14.657 1.00 66.12 95 ASN A CA 1
ATOM 733 C C . ASN A 1 95 ? -3.927 -1.677 13.163 1.00 66.12 95 ASN A C 1
ATOM 735 O O . ASN A 1 95 ? -4.956 -1.142 12.712 1.00 66.12 95 ASN A O 1
ATOM 739 N N . VAL A 1 96 ? -2.903 -2.009 12.384 1.00 69.50 96 VAL A N 1
ATOM 740 C CA . VAL A 1 96 ? -2.958 -1.986 10.922 1.00 69.50 96 VAL A CA 1
ATOM 741 C C . VAL A 1 96 ? -3.832 -3.151 10.484 1.00 69.50 96 VAL A C 1
ATOM 743 O O . VAL A 1 96 ? -3.511 -4.304 10.747 1.00 69.50 96 VAL A O 1
ATOM 746 N N . VAL A 1 97 ? -4.952 -2.852 9.828 1.00 77.38 97 VAL A N 1
ATOM 747 C CA . VAL A 1 97 ? -5.897 -3.893 9.389 1.00 77.38 97 VAL A CA 1
ATOM 748 C C . VAL A 1 97 ? -5.632 -4.326 7.953 1.00 77.38 97 VAL A C 1
ATOM 750 O O . VAL A 1 97 ? -5.850 -5.483 7.603 1.00 77.38 97 VAL A O 1
ATOM 753 N N . ALA A 1 98 ? -5.146 -3.403 7.122 1.00 81.75 98 ALA A N 1
ATOM 754 C CA . ALA A 1 98 ? -4.834 -3.677 5.731 1.00 81.75 98 ALA A CA 1
ATOM 755 C C . ALA A 1 98 ? -3.808 -2.687 5.170 1.00 81.75 98 ALA A C 1
ATOM 757 O O . ALA A 1 98 ? -3.639 -1.580 5.689 1.00 81.75 98 ALA A O 1
ATOM 758 N N . VAL A 1 99 ? -3.152 -3.089 4.083 1.00 84.81 99 VAL A N 1
ATOM 759 C CA . VAL A 1 99 ? -2.174 -2.293 3.337 1.00 84.81 99 VAL A CA 1
ATOM 760 C C . VAL A 1 99 ? -2.617 -2.160 1.881 1.00 84.81 99 VAL A C 1
ATOM 762 O O . VAL A 1 99 ? -2.871 -3.156 1.206 1.00 84.81 99 VAL A O 1
ATOM 765 N N . VAL A 1 100 ? -2.678 -0.930 1.374 1.00 86.81 100 VAL A N 1
ATOM 766 C CA . VAL A 1 100 ? -2.937 -0.620 -0.037 1.00 86.81 100 VAL A CA 1
ATOM 767 C C . VAL A 1 100 ? -1.606 -0.505 -0.782 1.00 86.81 100 VAL A C 1
ATOM 769 O O . VAL A 1 100 ? -0.710 0.226 -0.368 1.00 86.81 100 VAL A O 1
ATOM 772 N N . GLY A 1 101 ? -1.459 -1.226 -1.891 1.00 80.94 101 GLY A N 1
ATOM 773 C CA . GLY A 1 101 ? -0.208 -1.338 -2.646 1.00 80.94 101 GLY A CA 1
ATOM 774 C C . GLY A 1 101 ? 0.227 -2.795 -2.842 1.00 80.94 101 GLY A C 1
ATOM 775 O O . GLY A 1 101 ? -0.501 -3.722 -2.514 1.00 80.94 101 GLY A O 1
ATOM 776 N N . ALA A 1 102 ? 1.393 -3.089 -3.419 1.00 78.94 102 ALA A N 1
ATOM 777 C CA . ALA A 1 102 ? 2.308 -2.166 -4.080 1.00 78.94 102 ALA A CA 1
ATOM 778 C C . ALA A 1 102 ? 2.021 -2.090 -5.589 1.00 78.94 102 ALA A C 1
ATOM 780 O O . ALA A 1 102 ? 1.191 -2.823 -6.129 1.00 78.94 102 ALA A O 1
ATOM 781 N N . SER A 1 103 ? 2.705 -1.170 -6.270 1.00 73.12 103 SER A N 1
ATOM 782 C CA . SER A 1 103 ? 2.552 -0.966 -7.716 1.00 73.12 103 SER A CA 1
ATOM 783 C C . SER A 1 103 ? 3.367 -1.951 -8.558 1.00 73.12 103 SER A C 1
ATOM 785 O O . SER A 1 103 ? 2.892 -2.419 -9.587 1.00 73.12 103 SER A O 1
ATOM 787 N N . TYR A 1 104 ? 4.591 -2.274 -8.132 1.00 77.94 104 TYR A N 1
ATOM 788 C CA . TYR A 1 104 ? 5.455 -3.220 -8.836 1.00 77.94 104 TYR A CA 1
ATOM 789 C C . TYR A 1 104 ? 5.211 -4.643 -8.335 1.00 77.94 104 TYR A C 1
ATOM 791 O O . TYR A 1 104 ? 5.158 -4.884 -7.126 1.00 77.94 104 TYR A O 1
ATOM 799 N N . SER A 1 105 ? 5.108 -5.599 -9.257 1.00 77.81 105 SER A N 1
ATOM 800 C CA . SER A 1 105 ? 4.875 -7.010 -8.935 1.00 77.81 105 SER A CA 1
ATOM 801 C C . SER A 1 105 ? 5.953 -7.616 -8.030 1.00 77.81 105 SER A C 1
ATOM 803 O O . SER A 1 105 ? 5.625 -8.327 -7.086 1.00 77.81 105 SER A O 1
ATOM 805 N N . SER A 1 106 ? 7.231 -7.305 -8.268 1.00 77.81 106 SER A N 1
ATOM 806 C CA . SER A 1 106 ? 8.365 -7.814 -7.478 1.00 77.81 106 SER A CA 1
ATOM 807 C C . SER A 1 106 ? 8.348 -7.323 -6.028 1.00 77.81 106 SER A C 1
ATOM 809 O O . SER A 1 106 ? 8.619 -8.088 -5.106 1.00 77.81 106 SER A O 1
ATOM 811 N N . VAL A 1 107 ? 7.991 -6.055 -5.821 1.00 81.25 107 VAL A N 1
ATOM 812 C CA . VAL A 1 107 ? 7.829 -5.447 -4.490 1.00 81.25 107 VAL A CA 1
ATOM 813 C C . VAL A 1 107 ? 6.586 -6.010 -3.796 1.00 81.25 107 VAL A C 1
ATOM 815 O O . VAL A 1 107 ? 6.609 -6.309 -2.607 1.00 81.25 107 VAL A O 1
ATOM 818 N N . THR A 1 108 ? 5.512 -6.226 -4.558 1.00 81.31 108 THR A N 1
ATOM 819 C CA . THR A 1 108 ? 4.248 -6.782 -4.061 1.00 81.31 108 THR A CA 1
ATOM 820 C C . THR A 1 108 ? 4.428 -8.182 -3.476 1.00 81.31 108 THR A C 1
ATOM 822 O O . THR A 1 108 ? 3.920 -8.443 -2.394 1.00 81.31 108 THR A O 1
ATOM 825 N N . VAL A 1 109 ? 5.180 -9.061 -4.149 1.00 84.06 109 VAL A N 1
ATOM 826 C CA . VAL A 1 109 ? 5.467 -10.424 -3.660 1.00 84.06 109 VAL A CA 1
ATOM 827 C C . VAL A 1 109 ? 6.235 -10.397 -2.335 1.00 84.06 109 VAL A C 1
ATOM 829 O O . VAL A 1 109 ? 5.897 -11.136 -1.413 1.00 84.06 109 VAL A O 1
ATOM 832 N N . GLN A 1 110 ? 7.245 -9.531 -2.218 1.00 84.12 110 GLN A N 1
ATOM 833 C CA . GLN A 1 110 ? 8.046 -9.407 -0.995 1.00 84.12 110 GLN A CA 1
ATOM 834 C C . GLN A 1 110 ? 7.200 -8.933 0.190 1.00 84.12 110 GLN A C 1
ATOM 836 O O . GLN A 1 110 ? 7.258 -9.522 1.267 1.00 84.12 110 GLN A O 1
ATOM 841 N N . ILE A 1 111 ? 6.362 -7.918 -0.029 1.00 83.06 111 ILE A N 1
ATOM 842 C CA . ILE A 1 111 ? 5.461 -7.394 1.002 1.00 83.06 111 ILE A CA 1
ATOM 843 C C . ILE A 1 111 ? 4.408 -8.438 1.388 1.00 83.06 111 ILE A C 1
ATOM 845 O O . ILE A 1 111 ? 4.184 -8.653 2.575 1.00 83.06 111 ILE A O 1
ATOM 849 N N . ALA A 1 112 ? 3.816 -9.144 0.422 1.00 85.56 112 ALA A N 1
ATOM 850 C CA . ALA A 1 112 ? 2.826 -10.185 0.694 1.00 85.56 112 ALA A CA 1
ATOM 851 C C . ALA A 1 112 ? 3.402 -11.322 1.559 1.00 85.56 112 ALA A C 1
ATOM 853 O O . ALA A 1 112 ? 2.740 -11.806 2.479 1.00 85.56 112 ALA A O 1
ATOM 854 N N . ASN A 1 113 ? 4.658 -11.713 1.314 1.00 85.94 113 ASN A N 1
ATOM 855 C CA . ASN A 1 113 ? 5.359 -12.726 2.109 1.00 85.94 113 ASN A CA 1
ATOM 856 C C . ASN A 1 113 ? 5.614 -12.299 3.561 1.00 85.94 113 ASN A C 1
ATOM 858 O O . ASN A 1 113 ? 5.688 -13.164 4.433 1.00 85.94 113 ASN A O 1
ATOM 862 N N . LEU A 1 114 ? 5.740 -10.996 3.821 1.00 84.25 114 LEU A N 1
ATOM 863 C CA . LEU A 1 114 ? 5.874 -10.450 5.169 1.00 84.25 114 LEU A CA 1
ATOM 864 C C . LEU A 1 114 ? 4.505 -10.311 5.846 1.00 84.25 114 LEU A C 1
ATOM 866 O O . LEU A 1 114 ? 4.299 -10.822 6.942 1.00 84.25 114 LEU A O 1
ATOM 870 N N . LEU A 1 115 ? 3.549 -9.659 5.179 1.00 82.81 115 LEU A N 1
ATOM 871 C CA . LEU A 1 115 ? 2.229 -9.359 5.742 1.00 82.81 115 LEU A CA 1
ATOM 872 C C . LEU A 1 115 ? 1.423 -10.617 6.074 1.00 82.81 115 LEU A C 1
ATOM 874 O O . LEU A 1 115 ? 0.656 -10.608 7.038 1.00 82.81 115 LEU A O 1
ATOM 878 N N . ARG A 1 116 ? 1.642 -11.726 5.351 1.00 83.62 116 ARG A N 1
ATOM 879 C CA . ARG A 1 116 ? 1.007 -13.012 5.678 1.00 83.62 116 ARG A CA 1
ATOM 880 C C . ARG A 1 116 ? 1.381 -13.528 7.073 1.00 83.62 116 ARG A C 1
ATOM 882 O O . ARG A 1 116 ? 0.559 -14.194 7.688 1.00 83.62 116 ARG A O 1
ATOM 889 N N . LEU A 1 117 ? 2.579 -13.211 7.584 1.00 83.62 117 LEU A N 1
ATOM 890 C CA . LEU A 1 117 ? 3.011 -13.627 8.928 1.00 83.62 117 LEU A CA 1
ATOM 891 C C . LEU A 1 117 ? 2.183 -12.939 10.019 1.00 83.62 117 LEU A C 1
ATOM 893 O O . LEU A 1 117 ? 1.917 -13.529 11.059 1.00 83.62 117 LEU A O 1
ATOM 897 N N . PHE A 1 118 ? 1.729 -11.718 9.741 1.00 80.25 118 PHE A N 1
ATOM 898 C CA . PHE A 1 118 ? 0.913 -10.905 10.642 1.00 80.25 118 PHE A CA 1
ATOM 899 C C . PHE A 1 118 ? -0.581 -10.955 10.295 1.00 80.25 118 PHE A C 1
ATOM 901 O O . PHE A 1 118 ? -1.377 -10.259 10.918 1.00 80.25 118 PHE A O 1
ATOM 908 N N . ARG A 1 119 ? -0.972 -11.781 9.310 1.00 83.19 119 ARG A N 1
ATOM 909 C CA . ARG A 1 119 ? -2.357 -11.928 8.822 1.00 83.19 119 ARG A CA 1
ATOM 910 C C . ARG A 1 119 ? -2.980 -10.596 8.378 1.00 83.19 119 ARG A C 1
ATOM 912 O O . ARG A 1 119 ? -4.180 -10.380 8.528 1.00 83.19 119 ARG A O 1
ATOM 919 N N . ILE A 1 120 ? -2.157 -9.701 7.832 1.00 81.69 120 ILE A N 1
ATOM 920 C CA . ILE A 1 120 ? -2.585 -8.385 7.350 1.00 81.69 120 ILE A CA 1
ATOM 921 C C . ILE A 1 120 ? -2.971 -8.497 5.878 1.00 81.69 120 ILE A C 1
ATOM 923 O O . ILE A 1 120 ? -2.195 -8.990 5.058 1.00 81.69 120 ILE A O 1
ATOM 927 N N . VAL A 1 121 ? -4.163 -8.005 5.534 1.00 85.75 121 VAL A N 1
ATOM 928 C CA . VAL A 1 121 ? -4.660 -8.031 4.154 1.00 85.75 121 VAL A CA 1
ATOM 929 C C . VAL A 1 121 ? -3.947 -6.977 3.312 1.00 85.75 121 VAL A C 1
ATOM 931 O O . VAL A 1 121 ? -3.861 -5.811 3.691 1.00 85.75 121 VAL A O 1
ATOM 934 N N . GLN A 1 122 ? -3.473 -7.367 2.135 1.00 86.25 122 GLN A N 1
ATOM 935 C CA . GLN A 1 122 ? -2.863 -6.473 1.163 1.00 86.25 122 GLN A CA 1
ATOM 936 C C . GLN A 1 122 ? -3.743 -6.349 -0.083 1.00 86.25 122 GLN A C 1
A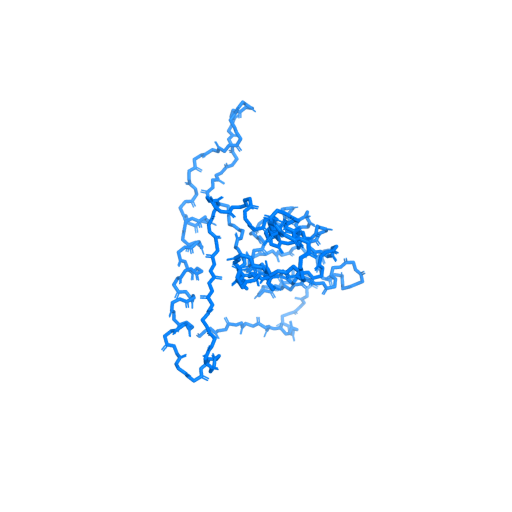TOM 938 O O . GLN A 1 122 ? -4.080 -7.359 -0.698 1.00 86.25 122 GLN A O 1
ATOM 943 N N . VAL A 1 123 ? -4.049 -5.120 -0.508 1.00 87.31 123 VAL A N 1
ATOM 944 C CA . VAL A 1 123 ? -4.810 -4.847 -1.737 1.00 87.31 123 VAL A CA 1
ATOM 945 C C . VAL A 1 123 ? -3.968 -4.035 -2.719 1.00 87.31 123 VAL A C 1
ATOM 947 O O . VAL A 1 123 ? -3.692 -2.860 -2.489 1.00 87.31 123 VAL A O 1
ATOM 950 N N . SER A 1 124 ? -3.570 -4.639 -3.840 1.00 84.31 124 SER A N 1
ATOM 951 C CA . SER A 1 124 ? -2.785 -3.952 -4.873 1.00 84.31 124 SER A CA 1
ATOM 952 C C . SER A 1 124 ? -3.668 -3.326 -5.964 1.00 84.31 124 SER A C 1
ATOM 954 O O . SER A 1 124 ? -4.443 -4.035 -6.612 1.00 84.31 124 SER A O 1
ATOM 956 N N . PRO A 1 125 ? -3.504 -2.025 -6.268 1.00 78.88 125 PRO A N 1
ATOM 957 C CA . PRO A 1 125 ? -4.234 -1.381 -7.356 1.00 78.88 125 PRO A CA 1
ATOM 958 C C . PRO A 1 125 ? -3.631 -1.637 -8.749 1.00 78.88 125 PRO A C 1
ATOM 960 O O . PRO A 1 125 ? -4.236 -1.235 -9.735 1.00 78.88 125 PRO A O 1
ATOM 963 N N . ALA A 1 126 ? -2.438 -2.239 -8.869 1.00 75.62 126 ALA A N 1
ATOM 964 C CA . ALA A 1 126 ? -1.720 -2.289 -10.154 1.00 75.62 126 ALA A CA 1
ATOM 965 C C . ALA A 1 126 ? -0.887 -3.560 -10.427 1.00 75.62 126 ALA A C 1
ATOM 967 O O . ALA A 1 126 ? -0.357 -3.707 -11.530 1.00 75.62 126 ALA A O 1
ATOM 968 N N . SER A 1 127 ? -0.748 -4.488 -9.475 1.00 72.06 127 SER A N 1
ATOM 969 C CA . SER A 1 127 ? 0.081 -5.686 -9.668 1.00 72.06 127 SER A CA 1
ATOM 970 C C . SER A 1 127 ? -0.608 -6.735 -10.550 1.00 72.06 127 SER A C 1
ATOM 972 O O . SER A 1 127 ? -1.679 -7.248 -10.223 1.00 72.06 127 SER A O 1
ATOM 974 N N . THR A 1 128 ? 0.041 -7.103 -11.658 1.00 75.44 128 THR A N 1
ATOM 975 C CA . THR A 1 128 ? -0.504 -8.015 -12.686 1.00 75.44 128 THR A CA 1
ATOM 976 C C . THR A 1 128 ? 0.131 -9.410 -12.689 1.00 75.44 128 THR A C 1
ATOM 978 O O . THR A 1 128 ? -0.231 -10.235 -13.528 1.00 75.44 128 THR A O 1
ATOM 981 N N . ASN A 1 129 ? 1.056 -9.703 -11.763 1.00 76.06 129 ASN A N 1
ATOM 982 C CA . ASN A 1 129 ? 1.731 -11.006 -11.714 1.00 76.06 129 ASN A CA 1
ATOM 983 C C . ASN A 1 129 ? 0.732 -12.149 -11.442 1.00 76.06 129 ASN A C 1
ATOM 985 O O . ASN A 1 129 ? -0.127 -12.044 -10.562 1.00 76.06 129 ASN A O 1
ATOM 989 N N . ALA A 1 130 ? 0.837 -13.228 -12.219 1.00 73.00 130 ALA A N 1
ATOM 990 C CA . ALA A 1 130 ? -0.008 -14.408 -12.109 1.00 73.00 130 ALA A CA 1
ATOM 991 C C . ALA A 1 130 ? 0.258 -15.195 -10.816 1.00 73.00 130 ALA A C 1
ATOM 993 O O . ALA A 1 130 ? -0.708 -15.676 -10.226 1.00 73.00 130 ALA A O 1
ATOM 994 N N . ASP A 1 131 ? 1.500 -15.224 -10.317 1.00 76.31 131 ASP A N 1
ATOM 995 C CA . ASP A 1 131 ? 1.876 -15.952 -9.090 1.00 76.31 131 ASP A CA 1
ATOM 996 C C . ASP A 1 131 ? 1.087 -15.484 -7.864 1.00 76.31 131 ASP A C 1
ATOM 998 O O . ASP A 1 131 ? 0.743 -16.269 -6.987 1.00 76.31 131 ASP A O 1
ATOM 1002 N N . LEU A 1 132 ? 0.749 -14.193 -7.827 1.00 74.62 132 LEU A N 1
ATOM 1003 C CA . LEU A 1 132 ? -0.028 -13.577 -6.750 1.00 74.62 132 LEU A CA 1
ATOM 1004 C C . LEU A 1 132 ? -1.502 -14.011 -6.739 1.00 74.62 132 LEU A C 1
ATOM 1006 O O . LEU A 1 132 ? -2.239 -13.667 -5.820 1.00 74.62 132 LEU A O 1
ATOM 1010 N N . SER A 1 133 ? -1.952 -14.734 -7.766 1.00 79.88 133 SER A N 1
ATOM 1011 C CA . SER A 1 133 ? -3.309 -15.291 -7.833 1.00 79.88 133 SER A CA 1
ATOM 1012 C C . SER A 1 133 ? -3.433 -16.595 -7.046 1.00 79.88 133 SER A C 1
ATOM 1014 O O . SER A 1 133 ? -4.549 -17.020 -6.758 1.00 79.88 133 SER A O 1
ATOM 1016 N N . ASP A 1 134 ? -2.310 -17.235 -6.709 1.00 81.19 134 ASP A N 1
ATOM 1017 C CA . ASP A 1 134 ? -2.300 -18.485 -5.963 1.00 81.19 134 ASP A CA 1
ATOM 1018 C C . ASP A 1 134 ? -2.642 -18.237 -4.487 1.00 81.19 134 ASP A C 1
ATOM 1020 O O . ASP A 1 134 ? -1.802 -17.839 -3.674 1.00 81.19 134 ASP A O 1
ATOM 1024 N N . LYS A 1 135 ? -3.905 -18.489 -4.136 1.00 80.94 135 LYS A N 1
ATOM 1025 C CA . LYS A 1 135 ? -4.437 -18.316 -2.780 1.00 80.94 135 LYS A CA 1
ATOM 1026 C C . LYS A 1 135 ? -3.877 -19.306 -1.763 1.00 80.94 135 LYS A C 1
ATOM 1028 O O . LYS A 1 135 ? -3.945 -19.009 -0.576 1.00 80.94 135 LYS A O 1
ATOM 1033 N N . SER A 1 136 ? -3.282 -20.421 -2.197 1.00 82.56 136 SER A N 1
ATOM 1034 C CA . SER A 1 136 ? -2.581 -21.334 -1.282 1.00 82.56 136 SER A CA 1
ATOM 1035 C C . SER A 1 136 ? -1.295 -20.709 -0.729 1.00 82.56 136 SER A C 1
ATOM 1037 O O . SER A 1 136 ? -0.867 -21.016 0.382 1.00 82.56 136 SER A O 1
ATOM 1039 N N . ARG A 1 137 ? -0.695 -19.782 -1.487 1.00 81.00 137 ARG A N 1
ATOM 1040 C CA . ARG A 1 137 ? 0.553 -19.093 -1.133 1.00 81.00 137 ARG A CA 1
ATOM 1041 C C . ARG A 1 137 ? 0.318 -17.676 -0.618 1.00 81.00 137 ARG A C 1
ATOM 1043 O O . ARG A 1 137 ? 1.006 -17.244 0.308 1.00 81.00 137 ARG A O 1
ATOM 1050 N N . PHE A 1 138 ? -0.650 -16.973 -1.203 1.00 83.56 138 PHE A N 1
ATOM 1051 C CA . PHE A 1 138 ? -0.962 -15.568 -0.943 1.00 83.56 138 PHE A CA 1
ATOM 1052 C C . PHE A 1 138 ? -2.425 -15.390 -0.505 1.00 83.56 138 PHE A C 1
ATOM 1054 O O . PHE A 1 138 ? -3.204 -14.669 -1.131 1.00 83.56 138 PHE A O 1
ATOM 1061 N N . GLU A 1 139 ? -2.802 -16.049 0.593 1.00 85.56 139 GLU A N 1
ATOM 1062 C CA . GLU A 1 139 ? -4.158 -16.016 1.168 1.00 85.56 139 GLU A CA 1
ATOM 1063 C C . GLU A 1 139 ? -4.657 -14.578 1.416 1.00 85.56 139 GLU A C 1
ATOM 1065 O O . GLU A 1 139 ? -5.761 -14.211 1.010 1.00 85.56 139 GLU A O 1
ATOM 1070 N N . TYR A 1 140 ? -3.794 -13.731 1.988 1.00 84.50 140 TYR A N 1
ATOM 1071 C CA . TYR A 1 140 ? -4.103 -12.353 2.388 1.00 84.50 140 TYR A CA 1
ATOM 1072 C C . TYR A 1 140 ? -3.889 -11.305 1.278 1.00 84.50 140 TYR A C 1
ATOM 1074 O O . TYR A 1 140 ? -3.894 -10.109 1.560 1.00 84.50 140 TYR A O 1
ATOM 1082 N N . PHE A 1 141 ? -3.699 -11.713 0.018 1.00 85.56 141 PHE A N 1
ATOM 1083 C CA . PHE A 1 141 ? -3.478 -10.790 -1.102 1.00 85.56 141 PHE A CA 1
ATOM 1084 C C . PHE A 1 141 ? -4.714 -10.646 -1.996 1.00 85.56 141 PHE A C 1
ATOM 1086 O O . PHE A 1 141 ? -5.274 -11.636 -2.466 1.00 85.56 141 PHE A O 1
ATOM 1093 N N . ALA A 1 142 ? -5.105 -9.415 -2.312 1.00 84.88 142 ALA A N 1
ATOM 1094 C CA . ALA A 1 142 ? -6.120 -9.086 -3.306 1.00 84.88 142 ALA A CA 1
ATOM 1095 C C . ALA A 1 142 ? -5.615 -7.993 -4.260 1.00 84.88 142 ALA A C 1
ATOM 1097 O O . ALA A 1 142 ? -4.645 -7.288 -3.982 1.00 84.88 142 ALA A O 1
ATOM 1098 N N . ARG A 1 143 ? -6.276 -7.835 -5.409 1.00 82.44 143 ARG A N 1
ATOM 1099 C CA . ARG A 1 143 ? -5.971 -6.769 -6.369 1.00 82.44 143 ARG A CA 1
ATOM 1100 C C . ARG A 1 143 ? -7.224 -6.271 -7.074 1.00 82.44 143 ARG A C 1
ATOM 1102 O O . ARG A 1 143 ? -8.156 -7.044 -7.268 1.00 82.44 143 ARG A O 1
ATOM 1109 N N . CYS A 1 144 ? -7.193 -5.014 -7.507 1.00 74.19 144 CYS A N 1
ATOM 1110 C CA . CYS A 1 144 ? -8.286 -4.385 -8.261 1.00 74.19 144 CYS A CA 1
ATOM 1111 C C . CYS A 1 144 ? -8.135 -4.537 -9.788 1.00 74.19 144 CYS A C 1
ATOM 1113 O O . CYS A 1 144 ? -8.966 -4.039 -10.541 1.00 74.19 144 CYS A O 1
ATOM 1115 N N . VAL A 1 145 ? -7.062 -5.188 -10.254 1.00 68.12 145 VAL A N 1
ATOM 1116 C CA . VAL A 1 145 ? -6.734 -5.369 -11.679 1.00 68.12 145 VAL A CA 1
ATOM 1117 C C . VAL A 1 145 ? -6.708 -6.846 -12.072 1.00 68.12 145 VAL A C 1
ATOM 1119 O O . VAL A 1 145 ? -6.383 -7.713 -11.262 1.00 68.12 145 VAL A O 1
ATOM 1122 N N . TYR A 1 146 ? -7.017 -7.137 -13.335 1.00 56.81 146 TYR A N 1
ATOM 1123 C CA . TYR A 1 146 ? -6.991 -8.493 -13.891 1.00 56.81 146 TYR A CA 1
ATOM 1124 C C . TYR A 1 146 ? -5.556 -9.055 -13.982 1.00 56.81 146 TYR A C 1
ATOM 1126 O O . TYR A 1 146 ? -4.615 -8.324 -14.307 1.00 56.81 146 TYR A O 1
ATOM 1134 N N . SER A 1 147 ? -5.361 -10.360 -13.730 1.00 52.84 147 SER A N 1
ATOM 1135 C CA . SER A 1 147 ? -4.111 -11.033 -14.132 1.00 52.84 147 SER A CA 1
ATOM 1136 C C . SER A 1 147 ? -4.071 -11.207 -15.638 1.00 52.84 147 SER A C 1
ATOM 1138 O O . SER A 1 147 ? -5.077 -11.525 -16.267 1.00 52.84 147 SER A O 1
ATOM 1140 N N . LYS 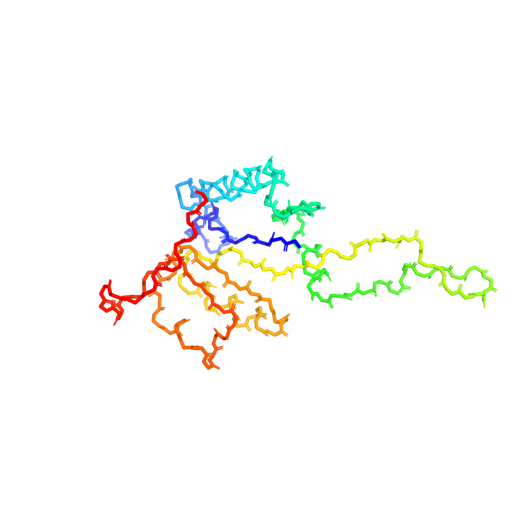A 1 148 ? -2.863 -11.140 -16.202 1.00 50.56 148 LYS A N 1
ATOM 1141 C CA . LYS A 1 148 ? -2.623 -11.414 -17.624 1.00 50.56 148 LYS A CA 1
ATOM 1142 C C . LYS A 1 148 ? -2.966 -12.843 -18.091 1.00 50.56 148 LYS A C 1
ATOM 1144 O O . LYS A 1 148 ? -2.868 -13.096 -19.283 1.00 50.56 148 LYS A O 1
ATOM 1149 N N . SER A 1 149 ? -3.359 -13.764 -17.204 1.00 47.03 149 SER A N 1
ATOM 1150 C CA . SER A 1 149 ? -3.714 -15.151 -17.553 1.00 47.03 149 SER A CA 1
ATOM 1151 C C . SER A 1 149 ? -5.218 -15.438 -17.582 1.00 47.03 149 SER A C 1
ATOM 1153 O O . SER A 1 149 ? -5.600 -16.554 -17.920 1.00 47.03 149 SER A O 1
ATOM 1155 N N . THR A 1 150 ? -6.074 -14.487 -17.198 1.00 42.31 150 THR A N 1
ATOM 1156 C CA . THR A 1 150 ? -7.515 -14.745 -17.061 1.00 42.31 150 THR A CA 1
ATOM 1157 C C . THR A 1 150 ? -8.266 -14.010 -18.166 1.00 42.31 150 THR A C 1
ATOM 1159 O O . THR A 1 150 ? -8.234 -12.782 -18.222 1.00 42.31 150 THR A O 1
ATOM 1162 N N . SER A 1 151 ? -8.927 -14.767 -19.050 1.00 33.31 151 SER A N 1
ATOM 1163 C CA . SER A 1 151 ? -9.934 -14.269 -20.001 1.00 33.31 151 SER A CA 1
ATOM 1164 C C . SER A 1 151 ? -10.920 -13.300 -19.318 1.00 33.31 151 SER A C 1
ATOM 1166 O O . SER A 1 151 ? -11.170 -13.449 -18.120 1.00 33.31 151 SER A O 1
ATOM 1168 N N . PRO A 1 152 ? -11.512 -12.333 -20.050 1.00 35.69 152 PRO A N 1
ATOM 1169 C CA . PRO A 1 152 ? -12.111 -11.096 -19.511 1.00 35.69 152 PRO A CA 1
ATOM 1170 C C . PRO A 1 152 ? -13.383 -11.246 -18.646 1.00 35.69 152 PRO A C 1
ATOM 1172 O O . PRO A 1 152 ? -14.083 -10.266 -18.423 1.00 35.69 152 PRO A O 1
ATOM 1175 N N . PHE A 1 153 ? -13.705 -12.439 -18.145 1.00 33.38 153 PHE A N 1
ATOM 1176 C CA . PHE A 1 153 ? -14.997 -12.747 -17.525 1.00 33.38 153 PHE A CA 1
ATOM 1177 C C . PHE A 1 153 ? -14.976 -13.051 -16.022 1.00 33.38 153 PHE A C 1
ATOM 1179 O O . PHE A 1 153 ? -16.015 -13.411 -15.477 1.00 33.38 153 PHE A O 1
ATOM 1186 N N . VAL A 1 154 ? -13.851 -12.899 -15.314 1.00 32.69 154 VAL A N 1
ATOM 1187 C CA . VAL A 1 154 ? -13.790 -13.301 -13.896 1.00 32.69 154 VAL A CA 1
ATOM 1188 C C . VAL A 1 154 ? -13.520 -12.115 -12.970 1.00 32.69 154 VAL A C 1
ATOM 1190 O O . VAL A 1 154 ? -12.392 -11.655 -12.830 1.00 32.69 154 VAL A O 1
ATOM 1193 N N . ASN A 1 155 ? -14.604 -11.669 -12.329 1.00 31.48 155 ASN A N 1
ATOM 1194 C CA . ASN A 1 155 ? -14.676 -10.908 -11.080 1.00 31.48 155 ASN A CA 1
ATOM 1195 C C . ASN A 1 155 ? -13.726 -9.711 -10.949 1.00 31.48 155 ASN A C 1
ATOM 1197 O O . ASN A 1 155 ? -12.780 -9.695 -10.161 1.00 31.48 155 ASN A O 1
ATOM 1201 N N . S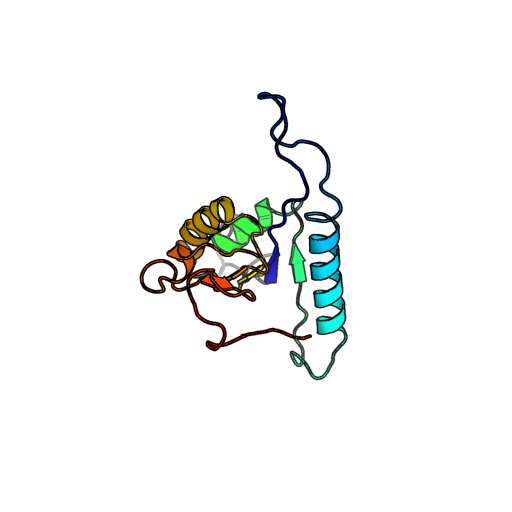ER A 1 156 ? -14.102 -8.644 -11.651 1.00 30.02 156 SER A N 1
ATOM 1202 C CA . SER A 1 156 ? -13.886 -7.270 -11.207 1.00 30.02 156 SER A CA 1
ATOM 1203 C C . SER A 1 156 ? -14.444 -7.084 -9.787 1.00 30.02 156 SER A C 1
ATOM 1205 O O . SER A 1 156 ? -15.620 -6.781 -9.618 1.00 30.02 156 SER A O 1
ATOM 1207 N N . MET A 1 157 ? -13.607 -7.191 -8.753 1.00 33.03 157 MET A N 1
ATOM 1208 C CA . MET A 1 157 ? -13.849 -6.429 -7.525 1.00 33.03 157 MET A CA 1
ATOM 1209 C C . MET A 1 157 ? -13.268 -5.038 -7.755 1.00 33.03 157 MET A C 1
ATOM 1211 O O . MET A 1 157 ? -12.180 -4.691 -7.299 1.00 33.03 157 MET A O 1
ATOM 1215 N N . VAL A 1 158 ? -13.972 -4.278 -8.594 1.00 27.17 158 VAL A N 1
ATOM 1216 C CA . VAL A 1 158 ? -13.718 -2.854 -8.763 1.00 27.17 158 VAL A CA 1
ATOM 1217 C C . VAL A 1 158 ? -14.371 -2.199 -7.560 1.00 27.17 158 VAL A C 1
ATOM 1219 O O . VAL A 1 158 ? -15.592 -2.092 -7.498 1.00 27.17 158 VAL A O 1
ATOM 1222 N N . PHE A 1 159 ? -13.563 -1.795 -6.583 1.00 26.42 159 PHE A N 1
ATOM 1223 C CA . PHE A 1 159 ? -13.996 -0.761 -5.654 1.00 26.42 159 PHE A CA 1
ATOM 1224 C C . PHE A 1 159 ? -14.064 0.539 -6.457 1.00 26.42 159 PHE A C 1
ATOM 1226 O O . PHE A 1 159 ? -13.082 1.270 -6.569 1.00 26.42 159 PHE A O 1
ATOM 1233 N N . PHE A 1 160 ? -15.210 0.764 -7.099 1.00 23.42 160 PHE A N 1
ATOM 1234 C CA . PHE A 1 160 ? -15.671 2.119 -7.346 1.00 23.42 160 PHE A CA 1
ATOM 1235 C C . PHE A 1 160 ? -15.989 2.695 -5.966 1.00 23.42 160 PHE A C 1
ATOM 1237 O O . PHE A 1 160 ? -16.785 2.111 -5.227 1.00 23.42 160 PHE A O 1
ATOM 1244 N N . PHE A 1 161 ? -15.288 3.763 -5.599 1.00 35.44 161 PHE A N 1
ATOM 1245 C CA . PHE A 1 161 ? -15.822 4.706 -4.624 1.00 35.44 161 PHE A CA 1
ATOM 1246 C C . PHE A 1 161 ? -16.955 5.491 -5.277 1.00 35.44 161 PHE A C 1
ATOM 1248 O O . PHE A 1 161 ? -16.831 5.767 -6.496 1.00 35.44 161 PHE A O 1
#